Protein AF-A0A7J7LH09-F1 (afdb_monomer_lite)

Radius of gyration: 15.8 Å; chains: 1; bounding box: 36×32×42 Å

Organism: NCBI:txid39325

Structure (mmCIF, N/CA/C/O backbone):
data_AF-A0A7J7LH09-F1
#
_entry.id   AF-A0A7J7LH09-F1
#
loop_
_atom_site.group_PDB
_atom_site.id
_atom_site.typ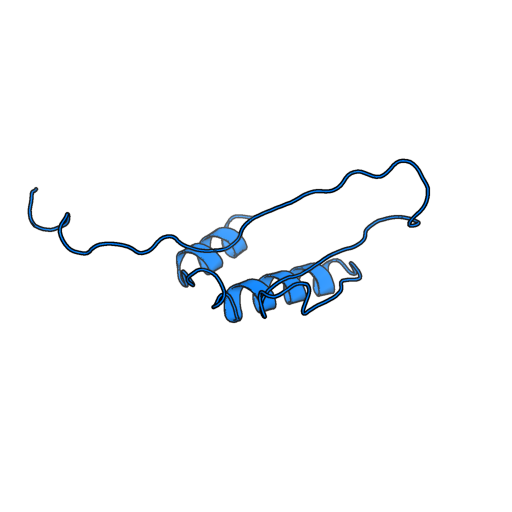e_symbol
_atom_site.label_atom_id
_atom_site.label_alt_id
_atom_site.label_comp_id
_atom_site.label_asym_id
_atom_site.label_entity_id
_atom_site.label_seq_id
_atom_site.pdbx_PDB_ins_code
_atom_site.Cartn_x
_atom_site.Cartn_y
_atom_site.Cartn_z
_atom_site.occupancy
_atom_site.B_iso_or_equiv
_atom_site.auth_seq_id
_atom_site.auth_comp_id
_atom_site.auth_asym_id
_atom_site.auth_atom_id
_atom_site.pdbx_PDB_model_num
ATOM 1 N N . MET A 1 1 ? -13.507 2.545 -5.607 1.00 61.97 1 MET A N 1
ATOM 2 C CA . MET A 1 1 ? -12.530 3.402 -4.890 1.00 61.97 1 MET A CA 1
ATOM 3 C C . MET A 1 1 ? -12.980 3.854 -3.491 1.00 61.97 1 MET A C 1
ATOM 5 O O . MET A 1 1 ? -12.126 4.025 -2.635 1.00 61.97 1 MET A O 1
ATOM 9 N N . VAL A 1 2 ? -14.285 4.002 -3.207 1.00 78.56 2 VAL A N 1
ATOM 10 C CA . VAL A 1 2 ? -14.791 4.461 -1.887 1.00 78.56 2 VAL A CA 1
ATOM 11 C C . VAL A 1 2 ? -14.446 3.509 -0.726 1.00 78.56 2 VAL A C 1
ATOM 13 O O . VAL A 1 2 ? -14.105 3.971 0.358 1.00 78.56 2 VAL A O 1
ATOM 16 N N . GLY A 1 3 ? -14.479 2.190 -0.952 1.00 86.88 3 GLY A N 1
ATOM 17 C CA . GLY A 1 3 ? -14.271 1.195 0.110 1.00 86.88 3 GLY A CA 1
ATOM 18 C C . GLY A 1 3 ? -12.877 1.218 0.749 1.00 86.88 3 GLY A C 1
ATOM 19 O O . GLY A 1 3 ? -12.774 1.195 1.969 1.00 86.88 3 GLY A O 1
ATOM 20 N N . VAL A 1 4 ? -11.809 1.319 -0.052 1.00 84.69 4 VAL A N 1
ATOM 21 C CA . VAL A 1 4 ? -10.423 1.367 0.463 1.00 84.69 4 VAL A CA 1
ATOM 22 C C . VAL A 1 4 ? -10.209 2.623 1.300 1.00 84.69 4 VAL A C 1
ATOM 24 O O . VAL A 1 4 ? -9.749 2.532 2.433 1.00 84.69 4 VAL A O 1
ATOM 27 N N . ARG A 1 5 ? -10.632 3.785 0.785 1.00 87.81 5 ARG A N 1
ATOM 28 C CA . ARG A 1 5 ? -10.553 5.047 1.527 1.00 87.81 5 ARG A CA 1
ATOM 29 C C . ARG A 1 5 ? -11.282 4.944 2.867 1.00 87.81 5 ARG A C 1
ATOM 31 O O . ARG A 1 5 ? -10.728 5.359 3.877 1.00 87.81 5 ARG A O 1
ATOM 38 N N . ARG A 1 6 ? -12.492 4.376 2.878 1.00 87.38 6 ARG A N 1
ATOM 39 C CA . ARG A 1 6 ? -13.287 4.213 4.098 1.00 87.38 6 ARG A CA 1
ATOM 40 C C . ARG A 1 6 ? -12.587 3.322 5.126 1.00 87.38 6 ARG A C 1
ATOM 42 O O . ARG A 1 6 ? -12.478 3.735 6.269 1.00 87.38 6 ARG A O 1
ATOM 49 N N . ARG A 1 7 ? -12.023 2.185 4.707 1.00 87.12 7 ARG A N 1
ATOM 50 C CA . ARG A 1 7 ? -11.272 1.287 5.604 1.00 87.12 7 ARG A CA 1
ATOM 51 C C . ARG A 1 7 ? -10.060 1.958 6.252 1.00 87.12 7 ARG A C 1
ATOM 53 O O . ARG A 1 7 ? -9.810 1.716 7.426 1.00 87.12 7 ARG A O 1
ATOM 60 N N . ILE A 1 8 ? -9.345 2.797 5.498 1.00 87.56 8 ILE A N 1
ATOM 61 C CA . ILE A 1 8 ? -8.210 3.578 6.018 1.00 87.56 8 ILE A CA 1
ATOM 62 C C . ILE A 1 8 ? -8.698 4.623 7.033 1.00 87.56 8 ILE A C 1
ATOM 64 O O . ILE A 1 8 ? -8.099 4.786 8.083 1.00 87.56 8 ILE A O 1
ATOM 68 N N . HIS A 1 9 ? -9.815 5.30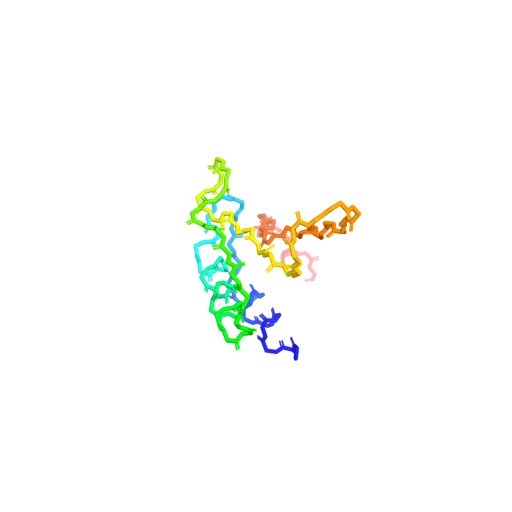8 6.761 1.00 86.44 9 HIS A N 1
ATOM 69 C CA . HIS A 1 9 ? -10.352 6.316 7.688 1.00 86.44 9 HIS A CA 1
ATOM 70 C C . HIS A 1 9 ? -11.012 5.704 8.937 1.00 86.44 9 HIS A C 1
ATOM 72 O O . HIS A 1 9 ? -11.123 6.383 9.950 1.00 86.44 9 HIS A O 1
ATOM 78 N N . GLU A 1 10 ? -11.470 4.450 8.872 1.00 87.31 10 GLU A N 1
ATOM 79 C CA . GLU A 1 10 ? -12.028 3.719 10.019 1.00 87.31 10 GLU A CA 1
ATOM 80 C C . GLU A 1 10 ? -10.936 3.200 10.972 1.00 87.31 10 GLU A C 1
ATOM 82 O O . GLU A 1 10 ? -11.209 3.033 12.156 1.00 87.31 10 GLU A O 1
ATOM 87 N N . ASN A 1 11 ? -9.707 2.986 10.484 1.00 85.44 11 ASN A N 1
ATOM 88 C CA . ASN A 1 11 ? -8.561 2.530 11.279 1.00 85.44 11 ASN A CA 1
ATOM 89 C C . ASN A 1 11 ? -7.359 3.451 11.040 1.00 85.44 11 ASN A C 1
ATOM 91 O O . ASN A 1 11 ? -6.428 3.103 10.317 1.00 85.44 11 ASN A O 1
ATOM 95 N N . LEU A 1 12 ? -7.418 4.649 11.620 1.00 84.88 12 LEU A N 1
ATOM 96 C CA . LEU A 1 12 ? -6.338 5.627 11.543 1.00 84.88 12 LEU A CA 1
ATOM 97 C C . LEU A 1 12 ? -5.144 5.164 12.389 1.00 84.88 12 LEU A C 1
ATOM 99 O O . LEU A 1 12 ? -5.260 5.042 13.607 1.00 84.88 12 LEU A O 1
ATOM 103 N N . GLU A 1 13 ? -4.002 4.942 11.746 1.00 88.19 13 GLU A N 1
ATOM 104 C CA . GLU A 1 13 ? -2.737 4.585 12.395 1.00 88.19 13 GLU A CA 1
ATOM 105 C C . GLU A 1 13 ? -1.777 5.781 12.371 1.00 88.19 13 GLU A C 1
ATOM 107 O O . GLU A 1 13 ? -1.742 6.538 11.399 1.00 88.19 13 GLU A O 1
ATOM 112 N N . LEU A 1 14 ? -1.017 5.980 13.450 1.00 85.44 14 LEU A N 1
ATOM 113 C CA . LEU A 1 14 ? -0.043 7.068 13.551 1.00 85.44 14 LEU A CA 1
ATOM 114 C C . LEU A 1 14 ? 1.208 6.782 12.713 1.00 85.44 14 LEU A C 1
ATOM 116 O O . LEU A 1 14 ? 1.471 5.647 12.312 1.00 85.44 14 LEU A O 1
ATOM 120 N N . GLY A 1 15 ? 2.005 7.830 12.496 1.00 84.88 15 GLY A N 1
ATOM 121 C CA . GLY A 1 15 ? 3.293 7.725 11.817 1.00 84.88 15 GLY A CA 1
ATOM 122 C C . GLY A 1 15 ? 4.171 6.614 12.400 1.00 84.88 15 GLY A C 1
ATOM 123 O O . GLY A 1 15 ? 4.383 6.576 13.610 1.00 84.88 15 GLY A O 1
ATOM 124 N N . PHE A 1 16 ? 4.718 5.764 11.527 1.00 81.62 16 PHE A N 1
ATOM 125 C CA . PHE A 1 16 ? 5.555 4.591 11.838 1.00 81.62 16 PHE A CA 1
ATOM 126 C C . PHE A 1 16 ? 4.830 3.373 12.436 1.00 81.62 16 PHE A C 1
ATOM 128 O O . PHE A 1 16 ? 5.475 2.343 12.650 1.00 81.62 16 PHE A O 1
ATOM 135 N N . GLU A 1 17 ? 3.521 3.458 12.665 1.00 85.56 17 GLU A N 1
ATOM 136 C CA . GLU A 1 17 ? 2.689 2.391 13.235 1.00 85.56 17 GLU A CA 1
ATOM 137 C C . GLU A 1 17 ? 1.627 1.883 12.242 1.00 85.56 17 GLU A C 1
ATOM 139 O O . GLU A 1 17 ? 0.672 1.222 12.635 1.00 85.56 17 GLU A O 1
ATOM 144 N N . GLU A 1 18 ? 1.776 2.167 10.944 1.00 86.88 18 GLU A N 1
ATOM 145 C CA . GLU A 1 18 ? 0.777 1.910 9.897 1.00 86.88 18 GLU A CA 1
ATOM 146 C C . GLU A 1 18 ? 0.748 0.439 9.432 1.00 86.88 18 GLU A C 1
ATOM 148 O O . GLU A 1 18 ? 0.840 0.129 8.236 1.00 86.88 18 GLU A O 1
ATOM 153 N N . PHE A 1 19 ? 0.679 -0.501 10.375 1.00 89.19 19 PHE A N 1
ATOM 154 C CA . PHE A 1 19 ? 0.784 -1.935 10.115 1.00 89.19 19 PHE A CA 1
ATOM 155 C C . PHE A 1 19 ? -0.383 -2.459 9.270 1.00 89.19 19 PHE A C 1
ATOM 157 O O . PHE A 1 19 ? -0.168 -3.155 8.268 1.00 89.19 19 PHE A O 1
ATOM 164 N N . G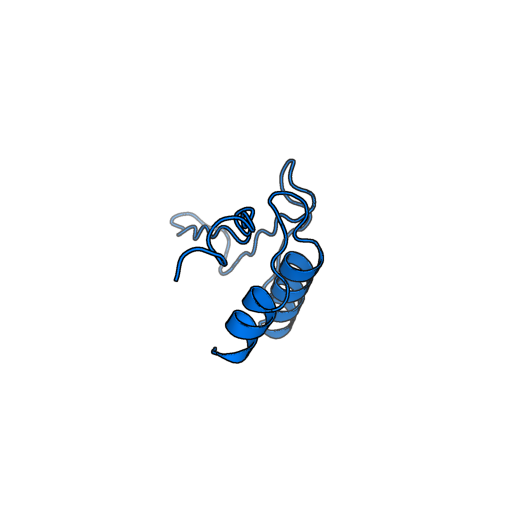LU A 1 20 ? -1.618 -2.121 9.637 1.00 89.94 20 GLU A N 1
ATOM 165 C CA . GLU A 1 20 ? -2.815 -2.585 8.936 1.00 89.94 20 GLU A CA 1
ATOM 166 C C . GLU A 1 20 ? -3.036 -1.818 7.627 1.00 89.94 20 GLU A C 1
ATOM 168 O O . GLU A 1 20 ? -3.430 -2.411 6.617 1.00 89.94 20 GLU A O 1
ATOM 173 N N . THR A 1 21 ? -2.693 -0.532 7.587 1.00 90.38 21 THR A N 1
ATOM 174 C CA . THR A 1 21 ? -2.753 0.296 6.377 1.00 90.38 21 THR A CA 1
ATOM 175 C C . THR A 1 21 ? -1.741 -0.182 5.336 1.00 90.38 21 THR A C 1
ATOM 177 O O . THR A 1 21 ? -2.097 -0.383 4.170 1.00 90.38 21 THR A O 1
ATOM 180 N N . SER A 1 22 ? -0.503 -0.474 5.746 1.00 91.62 22 SER A N 1
ATOM 181 C CA . SER A 1 22 ? 0.519 -1.065 4.872 1.00 91.62 22 SER A CA 1
ATOM 182 C C . SER A 1 22 ? 0.084 -2.431 4.335 1.00 91.62 22 SER A C 1
ATOM 184 O O . SER A 1 22 ? 0.197 -2.714 3.139 1.00 91.62 22 SER A O 1
ATOM 186 N N . LYS A 1 23 ? -0.490 -3.279 5.194 1.00 93.00 23 LYS A N 1
ATOM 187 C CA . LYS A 1 23 ? -1.023 -4.594 4.812 1.00 93.00 23 LYS A CA 1
ATOM 188 C C . LYS A 1 23 ? -2.174 -4.492 3.813 1.00 93.00 23 LYS A C 1
ATOM 190 O O . LYS A 1 23 ? -2.214 -5.271 2.860 1.00 93.00 23 LYS A O 1
ATOM 195 N N . LEU A 1 24 ? -3.083 -3.533 3.996 1.00 93.12 24 LEU A N 1
ATOM 196 C CA . LEU A 1 24 ? -4.166 -3.263 3.053 1.00 93.12 24 LEU A CA 1
ATOM 197 C C . LEU A 1 24 ? -3.612 -2.900 1.674 1.00 93.12 24 LEU A C 1
ATOM 199 O O . LEU A 1 24 ? -4.059 -3.451 0.673 1.00 93.12 24 LEU A O 1
ATOM 203 N N . ILE A 1 25 ? -2.615 -2.020 1.619 1.00 92.50 25 ILE A N 1
ATOM 204 C CA . ILE A 1 25 ? -2.016 -1.580 0.354 1.00 92.50 25 ILE A CA 1
ATOM 205 C C . ILE A 1 25 ? -1.298 -2.723 -0.349 1.00 92.50 25 ILE A C 1
ATOM 207 O O . ILE A 1 25 ? -1.493 -2.902 -1.548 1.00 92.50 25 ILE A O 1
ATOM 211 N N . ARG A 1 26 ? -0.545 -3.548 0.383 1.00 94.19 26 ARG A N 1
ATOM 212 C CA . ARG A 1 26 ? 0.072 -4.761 -0.170 1.00 94.19 26 ARG A CA 1
ATOM 213 C C . ARG A 1 26 ? -0.964 -5.706 -0.773 1.00 94.19 26 ARG A C 1
ATOM 215 O O . ARG A 1 26 ? -0.793 -6.126 -1.909 1.00 94.19 26 ARG A O 1
ATOM 222 N N . ALA A 1 27 ? -2.076 -5.943 -0.077 1.00 95.19 27 ALA A N 1
ATOM 223 C CA . ALA A 1 27 ? -3.155 -6.783 -0.591 1.00 95.19 27 ALA A CA 1
ATOM 224 C C . ALA A 1 27 ? -3.810 -6.207 -1.861 1.00 95.19 27 ALA A C 1
ATOM 226 O O . ALA A 1 27 ? -4.208 -6.964 -2.744 1.00 95.19 27 ALA A O 1
ATOM 227 N N . GLU A 1 28 ? -3.939 -4.883 -1.975 1.00 93.94 28 GLU A N 1
ATOM 228 C CA . GLU A 1 28 ? -4.429 -4.256 -3.208 1.00 93.94 28 GLU A CA 1
ATOM 229 C C . GLU A 1 28 ? -3.399 -4.344 -4.347 1.00 93.94 28 GLU A C 1
ATOM 231 O O . GLU A 1 28 ? -3.781 -4.640 -5.477 1.00 93.94 28 GLU A O 1
ATOM 236 N N . LEU A 1 29 ? -2.101 -4.174 -4.064 1.00 94.62 29 LEU A N 1
ATOM 237 C CA . LEU A 1 29 ? -1.030 -4.367 -5.050 1.00 94.62 29 LEU A CA 1
ATOM 238 C C . LEU A 1 29 ? -0.960 -5.822 -5.539 1.00 94.62 29 LEU A C 1
ATOM 240 O O . LEU A 1 29 ? -0.848 -6.045 -6.744 1.00 94.62 29 LEU A O 1
ATOM 244 N N . ASP A 1 30 ? -1.118 -6.797 -4.637 1.00 95.81 30 ASP A N 1
ATOM 245 C CA . ASP A 1 30 ? -1.186 -8.226 -4.963 1.00 95.81 30 ASP A CA 1
ATOM 246 C C . ASP A 1 30 ? -2.359 -8.522 -5.912 1.00 95.81 30 ASP A C 1
ATOM 248 O O . ASP A 1 30 ? -2.185 -9.191 -6.930 1.00 95.81 30 ASP A O 1
ATOM 252 N N . LYS A 1 31 ? -3.550 -7.964 -5.642 1.00 95.69 31 LYS A N 1
ATOM 253 C CA . LYS A 1 31 ? -4.724 -8.099 -6.530 1.00 95.69 31 LYS A CA 1
ATOM 254 C C . LYS A 1 31 ? -4.494 -7.503 -7.915 1.00 95.69 31 LYS A C 1
ATOM 256 O O . LYS A 1 31 ? -5.059 -7.991 -8.890 1.00 95.69 31 LYS A O 1
ATOM 261 N N . MET A 1 32 ? -3.705 -6.436 -7.995 1.00 94.25 32 MET A N 1
ATOM 262 C CA . MET A 1 32 ? -3.348 -5.782 -9.254 1.00 94.25 32 MET A CA 1
ATOM 263 C C . MET A 1 32 ? -2.166 -6.465 -9.961 1.00 94.25 32 MET A C 1
ATOM 265 O O . MET A 1 32 ? -1.836 -6.078 -11.079 1.00 94.25 32 MET A O 1
ATOM 269 N N . GLY A 1 33 ? -1.526 -7.462 -9.336 1.00 95.25 33 GLY A N 1
ATOM 270 C CA . GLY A 1 33 ? -0.331 -8.118 -9.868 1.00 95.25 33 GLY A CA 1
ATOM 271 C C . GLY A 1 33 ? 0.893 -7.201 -9.920 1.00 95.25 33 GLY A C 1
ATOM 272 O O . GLY A 1 33 ? 1.775 -7.403 -10.753 1.00 95.25 33 GLY A O 1
ATOM 273 N N . ILE A 1 34 ? 0.942 -6.170 -9.071 1.00 94.88 34 ILE A N 1
ATOM 274 C CA . ILE A 1 34 ? 2.030 -5.191 -9.051 1.00 94.88 34 ILE A CA 1
ATOM 275 C C . ILE A 1 34 ? 3.119 -5.675 -8.087 1.00 94.88 34 ILE A C 1
ATOM 277 O O . ILE A 1 34 ? 2.860 -5.777 -6.886 1.00 94.88 34 ILE A O 1
ATOM 281 N N . PRO A 1 35 ? 4.353 -5.926 -8.560 1.00 94.38 35 PRO A N 1
ATOM 282 C 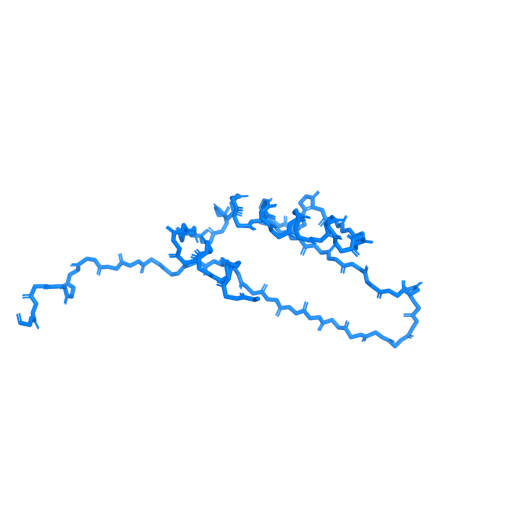CA . PRO A 1 35 ? 5.453 -6.285 -7.679 1.00 94.38 35 PRO A CA 1
ATOM 283 C C . PRO A 1 35 ? 5.826 -5.109 -6.771 1.00 94.38 35 PRO A C 1
ATOM 285 O O . PRO A 1 35 ? 5.924 -3.959 -7.210 1.00 94.38 35 PRO A O 1
ATOM 288 N N . TYR A 1 36 ? 6.086 -5.402 -5.498 1.00 94.38 36 TYR A N 1
ATOM 289 C CA . TYR A 1 36 ? 6.495 -4.408 -4.512 1.00 94.38 36 TYR A CA 1
ATOM 290 C C . TYR A 1 36 ? 7.601 -4.919 -3.588 1.00 94.38 36 TYR A C 1
ATOM 292 O O . TYR A 1 36 ? 7.842 -6.117 -3.461 1.00 94.38 36 TYR A O 1
ATOM 300 N N . LYS A 1 37 ? 8.277 -3.982 -2.921 1.00 92.44 37 LYS A N 1
ATOM 301 C CA . LYS A 1 37 ? 9.193 -4.244 -1.807 1.00 92.44 37 LYS A CA 1
ATOM 302 C C . LYS A 1 37 ? 8.591 -3.714 -0.510 1.00 92.44 37 LYS A C 1
ATOM 304 O O . LYS A 1 37 ? 8.014 -2.627 -0.498 1.00 92.44 37 LYS A O 1
ATOM 309 N N . HIS A 1 38 ? 8.746 -4.489 0.558 1.00 90.31 38 HIS A N 1
ATOM 310 C CA . HIS A 1 38 ? 8.347 -4.160 1.924 1.00 90.31 38 HIS A CA 1
ATOM 311 C C . HIS A 1 38 ? 9.136 -5.049 2.914 1.00 90.31 38 HIS A C 1
ATOM 313 O O . HIS A 1 38 ? 9.308 -6.233 2.613 1.00 90.31 38 HIS A O 1
ATOM 319 N N . PRO A 1 39 ? 9.587 -4.533 4.072 1.00 89.12 39 PRO A N 1
ATOM 320 C CA . PRO A 1 39 ? 9.556 -3.126 4.475 1.00 89.12 39 PRO A CA 1
ATOM 321 C C . PRO A 1 39 ? 10.612 -2.298 3.730 1.00 89.12 39 PRO A C 1
ATOM 323 O O . PRO A 1 39 ? 11.661 -2.807 3.332 1.00 89.12 39 PRO A O 1
ATOM 326 N N . VAL A 1 40 ? 10.328 -1.015 3.512 1.00 80.81 40 VAL A N 1
ATOM 327 C CA . VAL A 1 40 ? 11.264 -0.065 2.892 1.00 80.81 40 VAL A CA 1
ATOM 328 C C . VAL A 1 40 ? 11.404 1.157 3.797 1.00 80.81 40 VAL A C 1
ATOM 330 O O . VAL A 1 40 ? 10.398 1.714 4.219 1.00 80.81 40 VAL A O 1
ATOM 333 N N . ALA A 1 41 ? 12.648 1.603 4.010 1.00 66.50 41 ALA A N 1
ATOM 334 C CA . ALA A 1 41 ? 13.047 2.690 4.914 1.00 66.50 41 ALA A CA 1
ATOM 335 C C . ALA A 1 41 ? 12.967 2.347 6.418 1.00 66.50 41 ALA A C 1
ATOM 337 O O . ALA A 1 41 ? 12.660 1.225 6.806 1.00 66.50 41 ALA A O 1
ATOM 338 N N . VAL A 1 42 ? 13.316 3.329 7.261 1.00 59.97 42 VAL A N 1
ATOM 339 C CA . VAL A 1 42 ? 13.311 3.230 8.738 1.00 59.97 42 VAL A CA 1
ATOM 340 C C . VAL A 1 42 ? 11.892 3.001 9.283 1.00 59.97 42 VAL A C 1
ATOM 342 O O . VAL A 1 42 ? 11.720 2.483 10.381 1.00 59.97 42 VAL A O 1
ATOM 345 N N . ALA A 1 43 ? 10.872 3.346 8.493 1.00 61.38 43 ALA A N 1
ATOM 346 C CA . ALA A 1 43 ? 9.481 3.052 8.785 1.00 61.38 43 ALA A CA 1
ATOM 347 C C . ALA A 1 43 ? 9.159 1.594 8.442 1.00 61.38 43 ALA A C 1
ATOM 349 O O . ALA A 1 43 ? 9.140 1.206 7.274 1.00 61.38 43 ALA A O 1
ATOM 350 N N . VAL A 1 44 ? 8.847 0.800 9.466 1.00 72.38 44 VAL A N 1
ATOM 351 C CA . VAL A 1 44 ? 8.481 -0.624 9.358 1.00 72.38 44 VAL A CA 1
ATOM 352 C C . VAL A 1 44 ? 7.303 -0.852 8.388 1.00 72.38 44 VAL A C 1
ATOM 354 O O . VAL A 1 44 ? 7.166 -1.932 7.819 1.00 72.38 44 VAL A O 1
ATOM 357 N N . ALA A 1 45 ? 6.492 0.177 8.123 1.00 81.75 45 ALA A N 1
ATOM 358 C CA . ALA A 1 45 ? 5.317 0.127 7.260 1.00 81.75 45 ALA A CA 1
ATOM 359 C C . ALA A 1 45 ? 5.552 0.493 5.774 1.00 81.75 45 ALA A C 1
ATOM 361 O O . ALA A 1 45 ? 4.639 0.324 4.962 1.00 81.75 45 ALA A O 1
ATOM 362 N N . GLY A 1 46 ? 6.734 0.976 5.370 1.00 87.88 46 GLY A N 1
ATOM 363 C CA . GLY A 1 46 ? 6.948 1.502 4.012 1.00 87.88 46 GLY A CA 1
ATOM 364 C C . GLY A 1 46 ? 6.773 0.459 2.895 1.00 87.88 46 GLY A C 1
ATOM 365 O O . GLY A 1 46 ? 7.228 -0.681 3.018 1.00 87.88 46 GLY A O 1
ATOM 366 N N . VAL A 1 47 ? 6.129 0.852 1.787 1.00 91.69 47 VAL A N 1
ATOM 367 C CA . VAL A 1 47 ? 5.882 0.006 0.601 1.00 91.69 47 VAL A CA 1
ATOM 368 C C . VAL A 1 47 ? 6.343 0.732 -0.661 1.00 91.69 47 VAL A C 1
ATOM 370 O O . VAL A 1 47 ?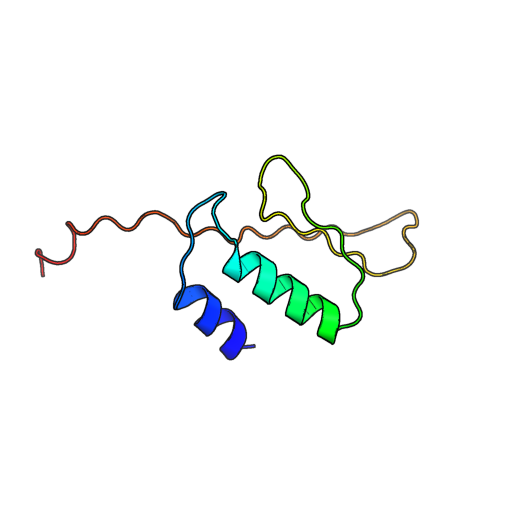 6.014 1.899 -0.864 1.00 91.69 47 VAL A O 1
ATOM 373 N N . LEU A 1 48 ? 7.077 0.036 -1.532 1.00 92.75 48 LEU A N 1
ATOM 374 C CA . LEU A 1 48 ? 7.511 0.554 -2.833 1.00 92.75 48 LEU A CA 1
ATOM 375 C C . LEU A 1 48 ? 7.067 -0.388 -3.953 1.00 92.75 48 LEU A C 1
ATOM 377 O O . LEU A 1 48 ? 7.603 -1.490 -4.065 1.00 92.75 48 LEU A O 1
ATOM 381 N N . GLY A 1 49 ? 6.098 0.044 -4.761 1.00 92.19 49 GLY A N 1
ATOM 382 C CA . GLY A 1 49 ? 5.594 -0.690 -5.927 1.00 92.19 49 GLY A CA 1
ATOM 383 C C . GLY A 1 49 ? 6.296 -0.290 -7.225 1.00 92.19 49 GLY A C 1
ATOM 384 O O . GLY A 1 49 ? 6.723 0.854 -7.377 1.00 92.19 49 GLY A O 1
ATOM 385 N N . TYR A 1 50 ? 6.391 -1.227 -8.167 1.00 91.94 50 TYR A N 1
ATOM 386 C CA . TYR A 1 50 ? 7.043 -1.022 -9.460 1.00 91.94 50 TYR A CA 1
ATOM 387 C C . TYR A 1 50 ? 6.095 -1.394 -10.594 1.00 91.94 50 TYR A C 1
ATOM 389 O O . TYR A 1 50 ? 5.542 -2.490 -10.619 1.00 91.94 50 TYR A O 1
ATOM 397 N N . ILE A 1 51 ? 5.938 -0.490 -11.558 1.00 89.62 51 ILE A N 1
ATOM 398 C CA . ILE A 1 51 ? 5.154 -0.723 -12.772 1.00 89.62 51 ILE A CA 1
ATOM 399 C C . ILE A 1 51 ? 6.030 -0.344 -13.965 1.00 89.62 51 ILE A C 1
ATOM 401 O O . ILE A 1 51 ? 6.618 0.737 -13.987 1.00 89.62 51 ILE A O 1
ATOM 405 N N . GLY A 1 52 ? 6.112 -1.231 -14.957 1.00 87.12 52 GLY A N 1
ATOM 406 C CA . GLY A 1 52 ? 6.912 -1.033 -16.166 1.00 87.12 52 GLY A CA 1
ATOM 407 C C . GLY A 1 52 ? 8.233 -1.803 -16.159 1.00 87.12 52 GLY A C 1
ATOM 408 O O . GLY A 1 52 ? 8.403 -2.775 -15.430 1.00 87.12 52 GLY A O 1
A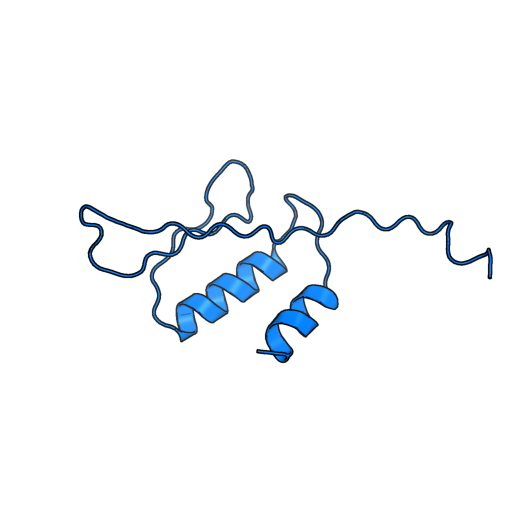TOM 409 N N . THR A 1 53 ? 9.162 -1.387 -17.021 1.00 81.88 53 THR A N 1
ATOM 410 C CA . THR A 1 53 ? 10.383 -2.146 -17.352 1.00 81.88 53 THR A CA 1
ATOM 411 C C . THR A 1 53 ? 11.598 -1.806 -16.484 1.00 81.88 53 THR A C 1
ATOM 413 O O . THR A 1 53 ? 12.618 -2.480 -16.588 1.00 81.88 53 THR A O 1
ATOM 416 N N . GLY A 1 54 ? 11.520 -0.765 -15.645 1.00 78.62 54 GLY A N 1
ATOM 417 C CA . GLY A 1 54 ? 12.651 -0.288 -14.833 1.00 78.62 54 GLY A CA 1
ATOM 418 C C . GLY A 1 54 ? 13.735 0.466 -15.621 1.00 78.62 54 GLY A C 1
ATOM 419 O O . GLY A 1 54 ? 14.836 0.650 -15.109 1.00 78.62 54 GLY A O 1
ATOM 420 N N . GLY A 1 55 ? 13.439 0.876 -16.860 1.00 83.50 55 GLY A N 1
ATOM 421 C CA . GLY A 1 55 ? 14.342 1.641 -17.725 1.00 83.50 55 GLY A CA 1
ATOM 422 C C . GLY A 1 55 ? 14.415 3.142 -17.410 1.00 83.50 55 GLY A C 1
ATOM 423 O O . GLY A 1 55 ? 13.780 3.642 -16.480 1.00 83.50 55 GLY A O 1
ATOM 424 N N . SER A 1 56 ? 15.204 3.873 -18.205 1.00 83.31 56 SER A N 1
ATOM 425 C CA . SER A 1 56 ? 15.321 5.332 -18.110 1.00 83.31 56 SER A CA 1
ATOM 426 C C . SER A 1 56 ? 14.008 6.039 -18.470 1.00 83.31 56 SER A C 1
ATOM 428 O O . SER A 1 56 ? 13.211 5.529 -19.255 1.00 83.31 56 SER A O 1
ATOM 430 N N . SER A 1 57 ? 13.811 7.231 -17.896 1.00 85.94 57 SER A N 1
ATOM 431 C CA . SER A 1 57 ? 12.554 7.998 -17.923 1.00 85.94 57 SER A CA 1
ATOM 432 C C . SER A 1 57 ? 11.418 7.292 -17.179 1.00 85.94 57 SER A C 1
ATOM 434 O O . SER A 1 57 ? 10.588 6.606 -17.768 1.00 85.94 57 SER A O 1
ATOM 436 N N . PHE A 1 58 ? 11.362 7.497 -15.862 1.00 88.56 58 PHE A N 1
ATOM 437 C CA . PHE A 1 58 ? 10.287 6.985 -15.015 1.00 88.56 58 PHE A CA 1
ATOM 438 C C . PHE A 1 58 ? 9.596 8.114 -14.246 1.00 88.56 58 PHE A C 1
ATOM 440 O O . PHE A 1 58 ? 10.155 9.191 -14.043 1.00 88.56 58 PHE A O 1
ATOM 447 N N . ILE A 1 59 ? 8.371 7.838 -13.800 1.00 90.56 59 ILE A N 1
ATOM 448 C CA . ILE A 1 59 ? 7.593 8.709 -12.919 1.00 90.56 59 ILE A CA 1
ATOM 449 C C . ILE A 1 59 ? 7.500 8.017 -11.561 1.00 90.56 59 ILE A C 1
ATOM 451 O O . ILE A 1 59 ? 7.116 6.851 -11.487 1.00 90.56 59 ILE A O 1
ATOM 455 N N . ALA A 1 60 ? 7.839 8.735 -10.492 1.00 91.19 60 ALA A N 1
ATOM 456 C CA . ALA A 1 60 ? 7.632 8.272 -9.126 1.00 91.19 60 ALA A CA 1
ATOM 457 C C . ALA A 1 60 ? 6.399 8.950 -8.523 1.00 91.19 60 ALA A C 1
ATOM 459 O O . ALA A 1 60 ? 6.271 10.174 -8.568 1.00 91.19 60 ALA A O 1
ATOM 460 N N . LEU A 1 61 ? 5.515 8.151 -7.927 1.00 91.50 61 LEU A N 1
ATOM 461 C CA . LEU A 1 61 ? 4.403 8.640 -7.119 1.00 91.50 61 LEU A CA 1
ATOM 462 C C . LEU A 1 61 ? 4.721 8.381 -5.650 1.00 91.50 61 LEU A C 1
ATOM 464 O O . LEU A 1 61 ? 5.049 7.258 -5.269 1.00 91.50 61 LEU A O 1
ATOM 468 N N . ARG A 1 62 ? 4.613 9.423 -4.827 1.00 91.88 62 ARG A N 1
ATOM 469 C CA . ARG A 1 62 ? 4.750 9.326 -3.375 1.00 91.88 62 ARG A CA 1
ATOM 470 C C . ARG A 1 62 ? 3.411 9.638 -2.727 1.00 91.88 62 ARG A C 1
ATOM 472 O O . ARG A 1 62 ? 2.791 10.647 -3.049 1.00 91.88 62 ARG A O 1
ATOM 479 N N . ALA A 1 63 ? 3.020 8.801 -1.777 1.00 89.00 63 ALA A N 1
ATOM 480 C CA . ALA A 1 63 ? 1.880 9.029 -0.907 1.00 89.00 63 ALA A CA 1
ATOM 481 C C . ALA A 1 63 ? 2.296 8.783 0.547 1.00 89.00 63 ALA A C 1
ATOM 483 O O . ALA A 1 63 ? 3.091 7.885 0.820 1.00 89.00 63 ALA A O 1
ATOM 484 N N . ASN A 1 64 ? 1.757 9.594 1.453 1.00 86.88 64 ASN A N 1
ATOM 485 C CA . ASN A 1 64 ? 1.812 9.358 2.890 1.00 86.88 64 ASN A CA 1
ATOM 486 C C . ASN A 1 64 ? 0.490 8.712 3.327 1.00 86.88 64 ASN A C 1
ATOM 488 O O . ASN A 1 64 ? -0.545 8.929 2.691 1.00 86.88 64 ASN A O 1
ATOM 492 N N . MET A 1 65 ? 0.546 7.896 4.374 1.00 85.81 65 MET A N 1
ATOM 493 C CA . MET A 1 65 ? -0.562 7.035 4.809 1.00 85.81 65 MET A CA 1
ATOM 494 C C . MET A 1 65 ? -0.877 7.208 6.297 1.00 85.81 65 MET A C 1
ATOM 496 O O . MET A 1 65 ? -1.877 6.670 6.761 1.00 85.81 65 MET A O 1
ATOM 500 N N . ASP A 1 66 ? -0.032 7.949 7.013 1.00 85.56 66 ASP A N 1
ATOM 501 C CA . ASP A 1 66 ? -0.147 8.220 8.434 1.00 85.56 66 ASP A CA 1
ATOM 502 C C . ASP A 1 66 ? -1.312 9.157 8.744 1.00 85.56 66 ASP A C 1
ATOM 504 O O . ASP A 1 66 ? -1.616 10.108 8.015 1.00 85.56 66 ASP A O 1
ATOM 508 N N . ALA A 1 67 ? -1.959 8.885 9.870 1.00 86.00 67 ALA A N 1
ATOM 509 C CA . ALA A 1 67 ? -2.905 9.787 10.482 1.00 86.00 67 ALA A CA 1
ATOM 510 C C . ALA A 1 67 ? -2.191 10.787 11.395 1.00 86.00 67 ALA A C 1
ATOM 512 O O . ALA A 1 67 ? -1.177 10.493 12.032 1.00 86.00 67 ALA A O 1
ATOM 513 N N . LEU A 1 68 ? -2.788 11.971 11.519 1.00 84.12 68 LEU A N 1
ATOM 514 C CA . LEU A 1 68 ? -2.385 12.934 12.534 1.00 84.12 68 LEU A CA 1
ATOM 515 C C . LEU A 1 68 ? -3.004 12.568 13.893 1.00 84.12 68 LEU A C 1
ATOM 517 O O . LEU A 1 68 ? -4.145 12.098 13.937 1.00 84.12 68 LEU A O 1
ATOM 521 N N . PRO A 1 69 ? -2.309 12.839 15.013 1.00 79.75 69 PRO A N 1
ATOM 522 C CA . PRO A 1 69 ? -2.890 12.694 16.342 1.00 79.75 69 PRO A CA 1
ATOM 523 C C . PRO A 1 69 ? -4.139 13.572 16.489 1.00 79.75 69 PRO A C 1
ATOM 525 O O . PRO A 1 69 ? -4.075 14.785 16.277 1.00 79.75 69 PRO A O 1
ATOM 528 N N . MET A 1 70 ? -5.271 12.990 16.893 1.00 71.00 70 MET A N 1
ATOM 529 C CA . MET A 1 70 ? -6.467 13.768 17.230 1.00 71.00 70 MET A CA 1
ATOM 530 C C . MET A 1 70 ? -6.444 14.177 18.707 1.00 71.00 70 MET A C 1
ATOM 532 O O . MET A 1 70 ? -6.376 13.331 19.598 1.00 71.00 70 MET A O 1
ATOM 536 N N . GLN A 1 71 ? -6.519 15.482 18.978 1.00 66.25 71 GLN A N 1
ATOM 537 C CA . GLN A 1 71 ? -6.670 16.010 20.336 1.00 66.25 71 GLN A CA 1
ATOM 538 C C . GLN A 1 71 ? -8.157 16.085 20.713 1.00 66.25 71 GLN A C 1
ATOM 540 O O . GLN A 1 71 ? -8.944 16.760 20.057 1.00 66.25 71 GLN A O 1
ATOM 545 N N . TRP A 1 72 ? -8.534 15.433 21.813 1.00 55.59 72 TRP A N 1
ATOM 546 C CA . TRP A 1 72 ? -9.918 15.319 22.301 1.00 55.59 72 TRP A CA 1
ATOM 547 C C . TRP A 1 72 ? -10.540 16.626 22.844 1.00 55.59 72 TRP A C 1
ATOM 549 O O . TRP A 1 72 ? -11.722 16.651 23.175 1.00 55.59 72 TRP A O 1
ATOM 559 N N . TYR A 1 73 ? -9.787 17.728 22.932 1.00 53.88 73 TYR A N 1
ATOM 560 C CA . TYR A 1 73 ? -10.239 18.957 23.604 1.00 53.88 73 TYR A CA 1
ATOM 561 C C . TYR A 1 73 ? -11.199 19.850 22.798 1.00 53.88 73 TYR A C 1
ATOM 563 O O . TYR A 1 73 ? -11.764 20.775 23.370 1.00 53.88 73 TYR A O 1
ATOM 571 N N . GLN A 1 74 ? -11.437 19.593 21.509 1.00 50.00 74 GLN A N 1
ATOM 572 C CA . GLN A 1 74 ? -12.315 20.446 20.685 1.00 50.00 74 GLN A CA 1
ATOM 573 C C . GLN A 1 74 ? -13.782 19.991 20.613 1.00 50.00 74 GLN A C 1
ATOM 575 O O . GLN A 1 74 ? -14.591 20.653 19.971 1.00 50.00 74 GLN A O 1
ATOM 580 N N . ILE A 1 75 ? -14.156 18.893 21.278 1.00 54.69 75 ILE A N 1
ATOM 581 C CA . ILE A 1 75 ? -15.527 18.351 21.211 1.00 54.69 75 ILE A CA 1
ATOM 582 C C . ILE A 1 75 ? -16.456 19.003 22.261 1.00 54.69 75 ILE A C 1
ATOM 584 O O . ILE A 1 75 ? -17.671 18.962 22.118 1.00 54.69 75 ILE A O 1
ATOM 588 N N . TYR A 1 76 ? -15.910 19.678 23.280 1.00 51.84 76 TYR A N 1
ATOM 589 C CA . TYR A 1 76 ? -16.689 20.300 24.367 1.00 51.84 76 TYR A CA 1
ATOM 590 C C . TYR A 1 76 ? -16.943 21.810 24.193 1.00 51.84 76 TYR A C 1
ATOM 592 O O . TYR A 1 76 ? -17.257 22.495 25.165 1.00 51.84 76 TYR A O 1
ATOM 600 N N . THR A 1 77 ? -16.784 22.369 22.989 1.00 46.78 77 THR A N 1
ATOM 601 C CA . THR A 1 77 ? -17.033 23.806 22.735 1.00 46.78 77 THR A CA 1
ATOM 602 C C . THR A 1 77 ? -17.910 24.032 21.506 1.00 46.78 77 THR A C 1
ATOM 604 O O . THR A 1 77 ? -17.574 24.821 20.624 1.00 46.78 77 THR A O 1
ATOM 607 N N . ILE A 1 78 ? -19.045 23.334 21.454 1.00 54.62 78 ILE A N 1
ATOM 608 C CA . ILE A 1 78 ? -20.166 23.662 20.565 1.00 54.62 78 ILE A CA 1
ATOM 609 C C . ILE A 1 78 ? -21.467 23.566 21.353 1.00 54.62 78 ILE A C 1
ATOM 611 O O . ILE A 1 78 ? -21.590 22.596 22.134 1.00 54.62 78 ILE A O 1
#

Sequence (78 aa):
MVGVRRRIHENLELGFEEFETSKLIRAELDKMGIPYKHPVAVAVAGVLGYIGTGGSSFIALRANMDALPMQWYQIYTI

Foldseek 3Di:
DVVLVVVLVVDAAAFLGCQVNLVSVVVVCVVVVWDWDPDDDPRNSHIGTDDDDPDPDDDDDDDDSHDDDDDPPPPPPD

pLDDT: mean 83.3, std 12.46, range [46.78, 95.81]

Secondary structure (DSSP, 8-state):
-HHHHHHHHHS--BTT--HHHHHHHHHHHHHTT--EE-S-SSSTT--EE--S---SS--------PBPPPPGGGTT--

InterPro domains:
  IPR017439 Amidohydrolase [PTHR11014] (1-71)